Protein AF-A0A1Q5I640-F1 (afdb_monomer)

Secondary structure (DSSP, 8-state):
----PPP-HHHHHHHHHHHHHHHHTSPPP-SHHHHHHHHHHHHHHHHHTT-S-HHHHHHHHHHHHGGGGS-H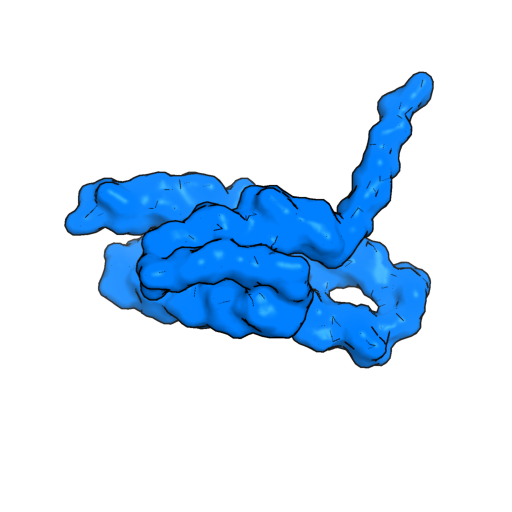HHHHHHHHHHHHHTTTHHHHHHHHTT-

Solvent-accessible surface area (backbone atoms only — not comparable to full-atom values): 5481 Å² total; per-residue (Å²): 130,88,77,80,72,78,81,44,73,68,55,51,37,72,70,42,20,59,56,42,17,61,70,65,75,49,79,53,40,90,50,68,71,57,34,28,53,43,26,45,53,25,16,56,51,32,49,74,71,71,42,77,61,24,69,33,31,39,51,21,20,51,36,58,65,50,37,82,80,44,58,74,89,52,33,55,58,34,47,51,51,24,52,58,42,49,66,58,50,66,59,46,47,54,53,60,76,72,110

Nearest PDB structures (foldseek):
  7ezc-assembly1_B  TM=4.096E-01  e=1.473E+00  Homo sapiens

Sequence (99 aa):
MPQTTPITAERIVAKYATAVASVIGEPPATNLPDFAAQLRTAAVYLERSGINGGDELDTAALYLDDLHALPADKQQAWLEQAAESLKDTADMVAEYHLC

Radius of gyration: 13.3 Å; Cα contacts (8 Å, |Δi|>4): 134; chains: 1; bounding box: 43×26×37 Å

Foldseek 3Di:
DPDPPAQDQQNLQVVQQVLLCLLVVHPGDRGLLVSLVSLQSSLVSLVVVVHPLSVLSNLLSVLSVCLVVDDPVCSSVSSVSSSVSCVCSNVSSVVSVVD

Structure (mmCIF, N/CA/C/O backbone):
data_AF-A0A1Q5I640-F1
#
_entry.id   AF-A0A1Q5I640-F1
#
loop_
_atom_site.group_PDB
_atom_site.id
_atom_site.type_symbol
_atom_site.label_atom_id
_atom_site.label_alt_id
_atom_site.label_comp_id
_atom_site.label_asym_id
_atom_site.label_entity_id
_atom_site.label_seq_id
_atom_site.pdbx_PDB_ins_code
_atom_site.Cartn_x
_atom_site.Cartn_y
_atom_site.Cartn_z
_atom_site.occupancy
_atom_site.B_iso_or_equiv
_atom_site.auth_seq_id
_atom_site.auth_comp_id
_atom_site.auth_asym_id
_atom_site.auth_atom_id
_atom_site.pdbx_PDB_model_num
ATOM 1 N N . MET A 1 1 ? -27.877 12.704 -4.357 1.00 36.72 1 MET A N 1
ATOM 2 C CA . MET A 1 1 ? -26.642 12.974 -3.589 1.00 36.72 1 MET A CA 1
ATOM 3 C C . MET A 1 1 ? -25.626 11.919 -3.994 1.00 36.72 1 MET A C 1
ATOM 5 O O . MET A 1 1 ? -26.029 10.759 -4.023 1.00 36.72 1 MET A O 1
ATOM 9 N N . PRO A 1 2 ? -24.392 12.264 -4.400 1.00 45.31 2 PRO A N 1
ATOM 10 C CA . PRO A 1 2 ? -23.385 11.245 -4.666 1.00 45.31 2 PRO A CA 1
ATOM 11 C C . PRO A 1 2 ? -23.096 10.521 -3.348 1.00 45.31 2 PRO A C 1
ATOM 13 O O . PRO A 1 2 ? -22.739 11.150 -2.357 1.00 45.31 2 PRO A O 1
ATOM 16 N N . GLN A 1 3 ? -23.342 9.214 -3.308 1.00 40.00 3 GLN A N 1
ATOM 17 C CA . GLN A 1 3 ? -22.951 8.386 -2.176 1.00 40.00 3 G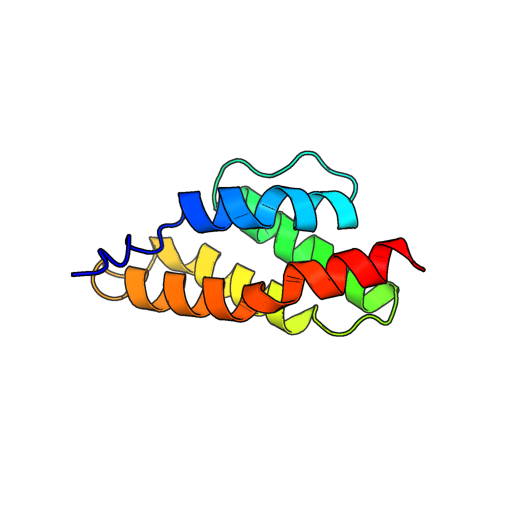LN A CA 1
ATOM 18 C C . GLN A 1 3 ? -21.444 8.165 -2.295 1.00 40.00 3 GLN A C 1
ATOM 20 O O . GLN A 1 3 ? -21.006 7.339 -3.096 1.00 40.00 3 GLN A O 1
ATOM 25 N N . THR A 1 4 ? -20.644 8.929 -1.552 1.00 55.69 4 THR A N 1
ATOM 26 C CA . THR A 1 4 ? -19.211 8.663 -1.410 1.00 55.69 4 THR A CA 1
ATOM 27 C C . THR A 1 4 ? -19.089 7.339 -0.671 1.00 55.69 4 THR A C 1
ATOM 29 O O . THR A 1 4 ? -19.245 7.266 0.544 1.00 55.69 4 THR A O 1
ATOM 32 N N . THR A 1 5 ? -18.947 6.249 -1.423 1.00 61.97 5 THR A N 1
ATOM 33 C CA . THR A 1 5 ? -18.800 4.917 -0.838 1.00 61.97 5 THR A CA 1
ATOM 34 C C . THR A 1 5 ? -17.537 4.939 0.025 1.00 61.97 5 THR A C 1
ATOM 36 O O . THR A 1 5 ? -16.492 5.326 -0.512 1.00 61.97 5 THR A O 1
ATOM 39 N N . PRO A 1 6 ? -17.600 4.558 1.314 1.00 72.44 6 PRO A N 1
ATOM 40 C CA . PRO A 1 6 ? -16.466 4.685 2.224 1.00 72.44 6 PRO A CA 1
ATOM 41 C C . PRO A 1 6 ? -15.250 3.930 1.680 1.00 72.44 6 PRO A C 1
ATOM 43 O O . PRO A 1 6 ? -15.385 2.842 1.104 1.00 72.44 6 PRO A O 1
ATOM 46 N N . ILE A 1 7 ? -14.064 4.532 1.801 1.00 84.62 7 ILE A N 1
ATOM 47 C CA . ILE A 1 7 ? -12.803 3.828 1.555 1.00 84.62 7 ILE A CA 1
ATOM 48 C C . ILE A 1 7 ? -12.691 2.755 2.637 1.00 84.62 7 ILE A C 1
ATOM 50 O O . ILE A 1 7 ? -12.807 3.073 3.817 1.00 84.62 7 ILE A O 1
ATOM 54 N N . THR A 1 8 ? -12.494 1.503 2.227 1.00 90.25 8 THR A N 1
ATOM 55 C CA . THR A 1 8 ? -12.238 0.382 3.136 1.00 90.25 8 THR A CA 1
ATOM 56 C C . THR A 1 8 ? -10.920 -0.283 2.774 1.00 90.25 8 THR A C 1
ATOM 58 O O . THR A 1 8 ? -10.467 -0.202 1.628 1.00 90.25 8 THR A O 1
ATOM 61 N N . ALA A 1 9 ? -10.341 -0.975 3.750 1.00 88.88 9 ALA A N 1
ATOM 62 C CA . ALA A 1 9 ? -9.201 -1.866 3.593 1.00 88.88 9 ALA A CA 1
ATOM 63 C C . ALA A 1 9 ? -9.307 -2.754 2.342 1.00 88.88 9 ALA A C 1
ATOM 65 O O . ALA A 1 9 ? -8.425 -2.750 1.485 1.00 88.88 9 ALA A O 1
ATOM 66 N N . GLU A 1 10 ? -10.424 -3.468 2.192 1.00 90.00 10 GLU A N 1
ATOM 67 C CA . GLU A 1 10 ? -10.628 -4.403 1.085 1.00 90.00 10 GLU A CA 1
ATOM 68 C C . GLU A 1 10 ? -10.677 -3.686 -0.262 1.00 90.00 10 GLU A C 1
ATOM 70 O O . GLU A 1 10 ? -10.193 -4.213 -1.260 1.00 90.00 10 GLU A O 1
ATOM 75 N N . ARG A 1 11 ? -11.232 -2.468 -0.309 1.00 91.06 11 ARG A N 1
ATOM 76 C CA . ARG A 1 11 ? -11.274 -1.672 -1.541 1.00 91.06 11 ARG A CA 1
ATOM 77 C C . ARG A 1 11 ? -9.896 -1.166 -1.944 1.00 91.06 11 ARG A C 1
ATOM 79 O O . ARG A 1 11 ? -9.625 -1.110 -3.140 1.00 91.06 11 ARG A O 1
ATOM 86 N N . ILE A 1 12 ? -9.046 -0.808 -0.981 1.00 92.88 12 ILE A N 1
ATOM 87 C CA . ILE A 1 12 ? -7.652 -0.432 -1.247 1.00 92.88 12 ILE A CA 1
ATOM 88 C C . ILE A 1 12 ? -6.914 -1.633 -1.847 1.00 92.88 12 ILE A C 1
ATOM 90 O O . ILE A 1 12 ? -6.371 -1.521 -2.945 1.00 92.88 12 ILE A O 1
ATOM 94 N N . VAL A 1 13 ? -6.982 -2.796 -1.190 1.00 94.19 13 VAL A N 1
ATOM 95 C CA . VAL A 1 13 ? -6.354 -4.032 -1.683 1.00 94.19 13 VAL A CA 1
ATOM 96 C C . VAL A 1 13 ? -6.880 -4.379 -3.080 1.00 94.19 13 VAL A C 1
ATOM 98 O O . VAL A 1 13 ? -6.100 -4.516 -4.016 1.00 94.19 13 VAL A O 1
ATOM 101 N N . ALA A 1 14 ? -8.200 -4.419 -3.277 1.00 93.38 14 ALA A N 1
ATOM 102 C CA . ALA A 1 14 ? -8.799 -4.755 -4.570 1.00 93.38 14 ALA A CA 1
ATOM 103 C C . ALA A 1 14 ? -8.418 -3.779 -5.698 1.00 93.38 14 ALA A C 1
ATOM 105 O O . ALA A 1 14 ? -8.356 -4.183 -6.858 1.00 93.38 14 ALA A O 1
ATOM 106 N N . LYS A 1 15 ? -8.172 -2.503 -5.377 1.00 93.88 15 LYS A N 1
ATOM 107 C CA . LYS A 1 15 ? -7.800 -1.484 -6.364 1.00 93.88 15 LYS A CA 1
ATOM 108 C C . LYS A 1 15 ? -6.326 -1.570 -6.763 1.00 93.88 15 LYS A C 1
ATOM 110 O O . LYS A 1 15 ? -6.024 -1.401 -7.941 1.00 93.88 15 LYS A O 1
ATOM 115 N N . TYR A 1 16 ? -5.425 -1.806 -5.809 1.00 95.69 16 TYR A N 1
ATOM 116 C CA . TYR A 1 16 ? -3.984 -1.620 -6.020 1.00 95.69 16 TYR A CA 1
ATOM 117 C C . TYR A 1 16 ? -3.169 -2.921 -6.023 1.00 95.69 16 TYR A C 1
ATOM 119 O O . TYR A 1 16 ? -2.108 -2.953 -6.643 1.00 95.69 16 TYR A O 1
ATOM 127 N N . ALA A 1 17 ? -3.655 -4.013 -5.418 1.00 95.38 17 ALA A N 1
ATOM 128 C CA . ALA A 1 17 ? -2.883 -5.251 -5.256 1.00 95.38 17 ALA A CA 1
ATOM 129 C C . ALA A 1 17 ? -2.392 -5.845 -6.577 1.00 95.38 17 ALA A C 1
ATOM 131 O O . ALA A 1 17 ? -1.273 -6.332 -6.642 1.00 95.38 17 ALA A O 1
ATOM 132 N N . THR A 1 18 ? -3.184 -5.769 -7.652 1.00 96.25 18 THR A N 1
ATOM 133 C CA . THR A 1 18 ? -2.750 -6.297 -8.959 1.00 96.25 18 THR A CA 1
ATOM 134 C C . THR A 1 18 ? -1.571 -5.511 -9.533 1.00 96.25 18 THR A C 1
ATOM 136 O O . THR A 1 18 ? -0.633 -6.107 -10.053 1.00 96.25 18 THR A O 1
ATOM 139 N N . ALA A 1 19 ? -1.599 -4.183 -9.417 1.00 94.94 19 ALA A N 1
ATOM 140 C CA . ALA A 1 19 ? -0.541 -3.328 -9.941 1.00 94.94 19 ALA A CA 1
ATOM 141 C C . ALA A 1 19 ? 0.754 -3.503 -9.131 1.00 94.94 19 ALA A C 1
ATOM 143 O O . ALA A 1 19 ? 1.812 -3.756 -9.699 1.00 94.94 19 ALA A O 1
ATOM 144 N N . VAL A 1 20 ? 0.655 -3.483 -7.801 1.00 95.62 20 VAL A N 1
ATOM 145 C CA . VAL A 1 20 ? 1.799 -3.711 -6.903 1.00 95.62 20 VAL A CA 1
ATOM 146 C C . VAL A 1 20 ? 2.412 -5.096 -7.131 1.00 95.62 20 VAL A C 1
ATOM 148 O O . VAL A 1 20 ? 3.626 -5.217 -7.274 1.00 95.62 20 VAL A O 1
ATOM 151 N N . ALA A 1 21 ? 1.584 -6.135 -7.255 1.00 96.19 21 ALA A N 1
ATOM 152 C CA . ALA A 1 21 ? 2.055 -7.498 -7.472 1.00 96.19 21 ALA A CA 1
ATOM 153 C C . ALA A 1 21 ? 2.771 -7.686 -8.819 1.00 96.19 21 ALA A C 1
ATOM 155 O O . ALA A 1 21 ? 3.719 -8.464 -8.906 1.00 96.19 21 ALA A O 1
ATOM 156 N N . SER A 1 22 ? 2.378 -6.931 -9.853 1.00 95.50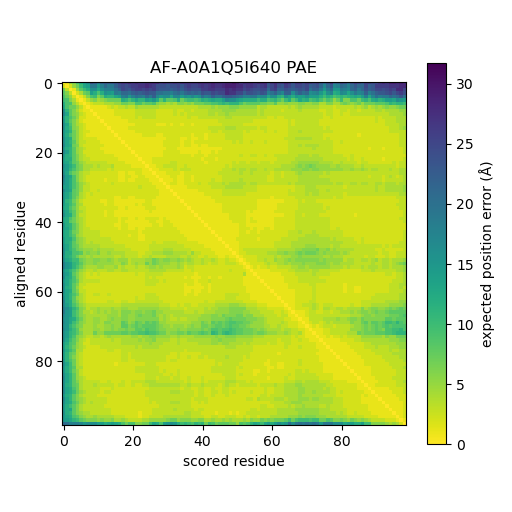 22 SER A N 1
ATOM 157 C CA . SER A 1 22 ? 3.065 -6.972 -11.149 1.00 95.50 22 SER A CA 1
ATOM 158 C C . SER A 1 22 ? 4.508 -6.455 -11.093 1.00 95.50 22 SER A C 1
ATOM 160 O O . SER A 1 22 ? 5.365 -7.025 -11.760 1.00 95.50 22 SER A O 1
ATOM 162 N N . VAL A 1 23 ? 4.805 -5.471 -10.233 1.00 94.81 23 VAL A N 1
ATOM 163 C CA . VAL A 1 23 ? 6.172 -4.943 -10.033 1.00 94.81 23 VAL A CA 1
ATOM 164 C C . VAL A 1 23 ? 7.094 -5.990 -9.412 1.00 94.81 23 VAL A C 1
ATOM 166 O O . VAL A 1 23 ? 8.259 -6.093 -9.780 1.00 94.81 23 VAL A O 1
ATOM 169 N N . ILE A 1 24 ? 6.575 -6.784 -8.475 1.00 95.62 24 ILE A N 1
ATOM 170 C CA . ILE A 1 24 ? 7.365 -7.769 -7.718 1.00 95.62 24 ILE A CA 1
ATOM 171 C C . ILE A 1 24 ? 7.289 -9.187 -8.305 1.00 95.62 24 ILE A C 1
ATOM 173 O O . ILE A 1 24 ? 7.967 -10.091 -7.822 1.00 95.62 24 ILE A O 1
ATOM 177 N N . GLY A 1 25 ? 6.475 -9.397 -9.345 1.00 93.25 25 GLY A N 1
ATOM 178 C CA . GLY A 1 25 ? 6.306 -10.695 -10.001 1.00 93.25 25 GLY A CA 1
ATOM 179 C C . GLY A 1 25 ? 5.573 -11.744 -9.156 1.00 93.25 25 GLY A C 1
ATOM 180 O O . GLY A 1 25 ? 5.794 -12.941 -9.345 1.00 93.25 25 GLY A O 1
ATOM 181 N N . GLU A 1 26 ? 4.708 -11.318 -8.235 1.00 94.25 26 GLU A N 1
ATOM 182 C CA . GLU A 1 26 ? 3.953 -12.200 -7.336 1.00 94.25 26 GLU A CA 1
ATOM 183 C C . GLU A 1 26 ? 2.449 -12.227 -7.669 1.00 94.25 26 GLU A C 1
ATOM 185 O O . GLU A 1 26 ? 1.952 -11.400 -8.436 1.00 94.25 26 GLU A O 1
ATOM 190 N N . PRO A 1 27 ? 1.674 -13.174 -7.108 1.00 96.69 27 PRO A N 1
ATOM 191 C CA . PRO A 1 27 ? 0.217 -13.091 -7.121 1.00 96.69 27 PRO A CA 1
ATOM 192 C C . PRO A 1 27 ? -0.294 -11.868 -6.334 1.00 96.69 27 PRO A C 1
ATOM 194 O O . PRO A 1 27 ? 0.289 -11.531 -5.304 1.00 96.69 27 PRO A O 1
ATOM 197 N N . PRO A 1 28 ? -1.410 -11.234 -6.743 1.00 96.44 28 PRO A N 1
ATOM 198 C CA . PRO A 1 28 ? -2.002 -10.127 -5.993 1.00 96.44 28 PRO A CA 1
ATOM 199 C C . PRO A 1 28 ? -2.392 -10.530 -4.571 1.00 96.44 28 PRO A C 1
ATOM 201 O O . PRO A 1 28 ? -3.101 -11.522 -4.380 1.00 96.44 28 PRO A O 1
ATOM 204 N N . ALA A 1 29 ? -1.987 -9.733 -3.581 1.00 95.38 29 ALA A N 1
ATOM 205 C CA . ALA A 1 29 ? -2.450 -9.900 -2.210 1.00 95.38 29 ALA A CA 1
ATOM 206 C C . ALA A 1 29 ? -3.984 -9.810 -2.109 1.00 95.38 29 ALA A C 1
ATOM 208 O O . ALA A 1 29 ? -4.630 -8.983 -2.756 1.00 95.38 29 ALA A O 1
ATOM 209 N N . THR A 1 30 ? -4.573 -10.647 -1.253 1.00 93.12 30 THR A N 1
ATOM 210 C CA . THR A 1 30 ? -6.028 -10.677 -1.003 1.00 93.12 30 THR A CA 1
ATOM 211 C C . THR A 1 30 ? -6.405 -10.201 0.397 1.00 93.12 30 THR A C 1
ATOM 213 O O . THR A 1 30 ? -7.584 -10.173 0.745 1.00 93.12 30 THR A O 1
ATOM 216 N N . ASN A 1 31 ? -5.417 -9.867 1.224 1.00 91.50 31 ASN A N 1
ATOM 217 C CA . ASN A 1 31 ? -5.599 -9.370 2.580 1.00 91.50 31 ASN A CA 1
ATOM 218 C C . 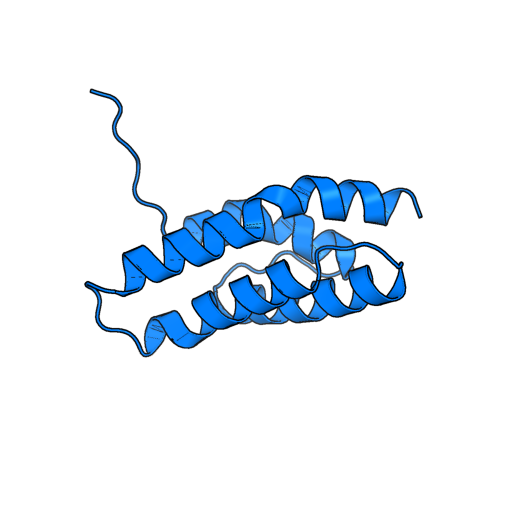ASN A 1 31 ? -4.636 -8.205 2.847 1.00 91.50 31 ASN A C 1
ATOM 220 O O . ASN A 1 31 ? -3.713 -7.953 2.072 1.00 91.50 31 ASN A O 1
ATOM 224 N N . LEU A 1 32 ? -4.894 -7.470 3.929 1.00 91.31 32 LEU A N 1
ATOM 225 C CA . LEU A 1 32 ? -4.160 -6.249 4.249 1.00 91.31 32 LEU A CA 1
ATOM 226 C C . LEU A 1 32 ? -2.682 -6.493 4.608 1.00 91.31 32 LEU A C 1
ATOM 228 O O . LEU A 1 32 ? -1.850 -5.788 4.043 1.00 91.31 32 LEU A O 1
ATOM 232 N N . PRO A 1 33 ? -2.336 -7.460 5.488 1.00 91.69 33 PRO A N 1
ATOM 233 C CA . PRO A 1 33 ? -0.938 -7.696 5.855 1.00 91.69 33 PRO A CA 1
ATOM 234 C C . PRO A 1 33 ? -0.065 -8.094 4.662 1.00 91.69 33 PRO A C 1
ATOM 236 O O . PRO A 1 33 ? 1.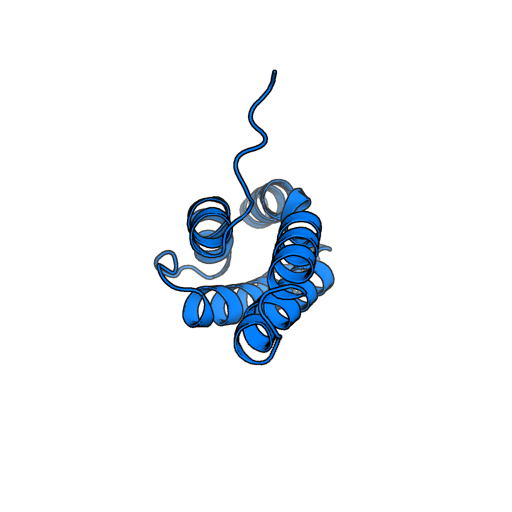022 -7.549 4.481 1.00 91.69 33 PRO A O 1
ATOM 239 N N . ASP A 1 34 ? -0.564 -8.989 3.805 1.00 94.69 34 ASP A N 1
ATOM 240 C CA . ASP A 1 34 ? 0.163 -9.398 2.602 1.00 94.69 34 ASP A CA 1
ATOM 241 C C . ASP A 1 34 ? 0.308 -8.213 1.644 1.00 94.69 34 ASP A C 1
ATOM 243 O O . ASP A 1 34 ? 1.374 -7.997 1.075 1.00 94.69 34 ASP A O 1
ATOM 247 N N . PHE A 1 35 ? -0.735 -7.389 1.504 1.00 96.19 35 PHE A N 1
ATOM 248 C CA . PHE A 1 35 ? -0.676 -6.209 0.648 1.00 96.19 35 PHE A CA 1
ATOM 249 C C . PHE A 1 35 ? 0.338 -5.173 1.157 1.00 96.19 35 PHE A C 1
ATOM 251 O O . PHE A 1 35 ? 1.114 -4.645 0.364 1.00 96.19 35 PHE A O 1
ATOM 258 N N . ALA A 1 36 ? 0.405 -4.927 2.469 1.00 95.69 36 ALA A N 1
ATOM 259 C CA . ALA A 1 36 ? 1.413 -4.051 3.067 1.00 95.69 36 ALA A CA 1
ATOM 260 C C . ALA A 1 36 ? 2.842 -4.587 2.863 1.00 95.69 36 ALA A C 1
ATOM 262 O O . ALA A 1 36 ? 3.756 -3.819 2.565 1.00 95.69 36 ALA A O 1
ATOM 263 N N . ALA A 1 37 ? 3.051 -5.904 2.951 1.00 95.69 37 ALA A N 1
ATOM 264 C CA . ALA A 1 37 ? 4.340 -6.520 2.638 1.00 95.69 37 ALA A CA 1
ATOM 265 C C . ALA A 1 37 ? 4.716 -6.380 1.149 1.00 95.69 37 ALA A C 1
ATOM 267 O O . ALA A 1 37 ? 5.870 -6.075 0.823 1.00 95.69 37 ALA A O 1
ATOM 268 N N . GLN A 1 38 ? 3.747 -6.545 0.244 1.00 97.06 38 GLN A N 1
ATOM 269 C CA . GLN A 1 38 ? 3.962 -6.348 -1.190 1.00 97.06 38 GLN A CA 1
ATOM 270 C C . GLN A 1 38 ? 4.289 -4.892 -1.527 1.00 97.06 38 GLN A C 1
ATOM 272 O O . GLN A 1 38 ? 5.169 -4.659 -2.349 1.00 97.06 38 GLN A O 1
ATOM 277 N N . LEU A 1 39 ? 3.655 -3.918 -0.864 1.00 97.06 39 LEU A N 1
ATOM 278 C CA . LEU A 1 39 ? 3.954 -2.493 -1.039 1.00 97.06 39 LEU A CA 1
ATOM 279 C C . LEU A 1 39 ? 5.415 -2.163 -0.721 1.00 97.06 39 LEU A C 1
ATOM 281 O O . LEU A 1 39 ? 6.089 -1.556 -1.549 1.00 97.06 39 LEU A O 1
ATOM 285 N N . ARG A 1 40 ? 5.927 -2.635 0.421 1.00 96.56 40 ARG A N 1
ATOM 286 C CA . ARG A 1 40 ? 7.340 -2.446 0.795 1.00 96.56 40 ARG A CA 1
ATOM 287 C C . ARG A 1 40 ? 8.292 -3.112 -0.187 1.00 96.56 40 ARG A C 1
ATOM 289 O O . ARG A 1 40 ? 9.339 -2.575 -0.533 1.00 96.56 40 ARG A O 1
ATOM 296 N N . THR A 1 41 ? 7.930 -4.300 -0.664 1.00 96.56 41 THR A N 1
ATOM 297 C CA . THR A 1 41 ? 8.755 -5.007 -1.649 1.00 96.56 41 THR A CA 1
ATOM 298 C C . THR A 1 41 ? 8.756 -4.270 -2.988 1.00 96.56 41 THR A C 1
ATOM 300 O O . THR A 1 41 ? 9.812 -4.098 -3.592 1.00 96.56 41 THR A O 1
ATOM 303 N N . ALA A 1 42 ? 7.602 -3.770 -3.428 1.00 95.75 42 ALA A N 1
ATOM 304 C CA . ALA A 1 42 ? 7.486 -2.971 -4.639 1.00 95.75 42 ALA A CA 1
ATOM 305 C C . ALA A 1 42 ? 8.275 -1.660 -4.533 1.00 95.75 42 ALA A C 1
ATOM 307 O O . ALA A 1 42 ? 8.962 -1.313 -5.489 1.00 95.75 42 ALA A O 1
ATOM 308 N N . ALA A 1 43 ? 8.264 -0.989 -3.376 1.00 95.88 43 ALA A N 1
ATOM 309 C CA . ALA A 1 43 ? 9.066 0.210 -3.127 1.00 95.88 43 ALA A CA 1
ATOM 310 C C . ALA A 1 43 ? 10.555 -0.026 -3.429 1.00 95.88 43 ALA A C 1
ATOM 312 O O . ALA A 1 43 ? 11.162 0.720 -4.195 1.00 95.88 43 ALA A O 1
ATOM 313 N N . VAL A 1 44 ? 11.110 -1.134 -2.926 1.00 95.19 44 VAL A N 1
ATOM 314 C CA . VAL A 1 44 ? 12.502 -1.537 -3.181 1.00 95.19 44 VAL A CA 1
ATOM 315 C C . VAL A 1 44 ? 12.761 -1.803 -4.669 1.00 95.19 44 VAL A C 1
ATOM 317 O O . VAL A 1 44 ? 13.837 -1.497 -5.180 1.00 95.19 44 VAL A O 1
ATOM 320 N N . TYR A 1 45 ? 11.808 -2.397 -5.388 1.00 94.81 45 TYR A N 1
ATOM 321 C CA . TYR A 1 45 ? 11.960 -2.676 -6.820 1.00 94.81 45 TYR A CA 1
ATOM 322 C C . TYR A 1 45 ? 11.913 -1.389 -7.653 1.00 94.81 45 TYR A C 1
ATOM 324 O O . TYR A 1 45 ? 12.733 -1.234 -8.558 1.00 94.81 45 TYR A O 1
ATOM 332 N N . LEU A 1 46 ? 11.015 -0.457 -7.321 1.00 92.62 46 LEU A N 1
ATOM 333 C CA . LEU A 1 46 ? 10.936 0.857 -7.962 1.00 92.62 46 LEU A CA 1
ATOM 334 C C . LEU A 1 46 ? 12.213 1.672 -7.725 1.00 92.62 46 LEU A C 1
ATOM 336 O O . LEU A 1 46 ? 12.800 2.166 -8.687 1.00 92.62 46 LEU A O 1
ATOM 340 N N . GLU A 1 47 ? 12.706 1.721 -6.482 1.00 92.56 47 GLU A N 1
ATOM 341 C CA . GLU A 1 47 ? 13.956 2.408 -6.133 1.00 92.56 47 GLU A CA 1
ATOM 342 C C . GLU A 1 47 ? 15.143 1.849 -6.934 1.00 92.56 47 GLU A C 1
ATOM 344 O O . GLU A 1 47 ? 15.940 2.597 -7.502 1.00 92.56 47 GLU A O 1
ATOM 349 N N . ARG A 1 48 ? 15.235 0.518 -7.057 1.00 92.38 48 ARG A N 1
ATOM 350 C CA . ARG A 1 48 ? 16.289 -0.150 -7.841 1.00 92.38 48 ARG A CA 1
ATOM 351 C C . ARG A 1 48 ? 16.216 0.145 -9.335 1.00 92.38 48 ARG A C 1
ATOM 353 O O . ARG A 1 48 ? 17.260 0.145 -9.986 1.00 92.38 48 ARG A O 1
ATOM 360 N N . SER A 1 49 ? 15.021 0.394 -9.860 1.00 91.19 49 SER A N 1
ATOM 361 C CA . SER A 1 49 ? 14.806 0.828 -11.244 1.00 91.19 49 SER A CA 1
ATOM 362 C C . SER A 1 49 ? 14.969 2.341 -11.432 1.00 91.19 49 SER A C 1
ATOM 364 O O . SER A 1 49 ? 14.871 2.822 -12.557 1.00 91.19 49 SER A O 1
ATOM 366 N N . GLY A 1 50 ? 15.249 3.101 -10.366 1.00 92.19 50 GLY A N 1
ATOM 367 C CA . GLY A 1 50 ? 15.385 4.558 -10.415 1.00 92.19 50 GLY A CA 1
ATOM 368 C C . GLY A 1 50 ? 14.056 5.303 -10.570 1.00 92.19 50 GLY A C 1
ATOM 369 O O . GLY A 1 50 ? 14.063 6.467 -10.969 1.00 92.19 50 GLY A O 1
ATOM 370 N N . ILE A 1 51 ? 12.935 4.642 -10.270 1.00 92.44 51 ILE A N 1
ATOM 371 C CA . ILE A 1 51 ? 11.586 5.204 -10.354 1.00 92.44 51 ILE A CA 1
ATOM 372 C C . ILE A 1 51 ? 11.217 5.789 -8.993 1.00 92.44 51 ILE A C 1
ATOM 374 O O . ILE A 1 51 ? 11.293 5.112 -7.966 1.00 92.44 51 ILE A O 1
ATOM 378 N N . ASN A 1 52 ? 10.807 7.056 -8.989 1.00 89.06 52 ASN A N 1
ATOM 379 C CA . ASN A 1 52 ? 10.321 7.725 -7.785 1.00 89.06 52 ASN A CA 1
ATOM 380 C C . ASN A 1 52 ? 8.925 7.203 -7.415 1.00 89.06 52 ASN A C 1
ATOM 382 O O . ASN A 1 52 ? 8.133 6.881 -8.297 1.00 89.06 52 ASN A O 1
ATOM 386 N N . GLY A 1 53 ? 8.611 7.144 -6.120 1.00 84.81 53 GLY A N 1
ATOM 387 C CA . GLY A 1 53 ? 7.333 6.604 -5.641 1.00 84.81 53 GLY A CA 1
ATOM 388 C C . GLY A 1 53 ? 7.458 5.533 -4.556 1.00 84.81 53 GLY A C 1
ATOM 389 O O . GLY A 1 53 ? 6.460 5.134 -3.958 1.00 84.81 53 GLY A O 1
ATOM 390 N N . GLY A 1 54 ? 8.676 5.036 -4.305 1.00 89.69 54 GLY A N 1
ATOM 391 C CA . GLY A 1 54 ? 8.926 4.022 -3.277 1.00 89.69 54 GLY A CA 1
ATOM 392 C C . GLY A 1 54 ? 8.551 4.492 -1.868 1.00 89.69 54 GLY A C 1
ATOM 393 O O . GLY A 1 54 ? 7.901 3.748 -1.135 1.00 89.69 54 GLY A O 1
ATOM 394 N N . ASP A 1 55 ? 8.864 5.744 -1.529 1.00 91.56 55 ASP A N 1
ATOM 395 C CA . ASP A 1 55 ? 8.538 6.345 -0.229 1.00 91.56 55 ASP A CA 1
ATOM 396 C C . ASP A 1 55 ? 7.020 6.409 0.012 1.00 91.56 55 ASP A C 1
ATOM 398 O O . ASP A 1 55 ? 6.541 6.171 1.125 1.00 91.56 55 ASP A O 1
ATOM 402 N N . GLU A 1 56 ? 6.236 6.697 -1.029 1.00 93.81 56 GLU A N 1
ATOM 403 C CA . GLU A 1 56 ? 4.777 6.707 -0.975 1.00 93.81 56 GLU A CA 1
ATOM 404 C C . GLU A 1 56 ? 4.204 5.299 -0.759 1.00 93.81 56 GLU A C 1
ATOM 406 O O . GLU A 1 56 ? 3.273 5.136 0.037 1.00 93.81 56 GLU A O 1
ATOM 411 N N . LEU A 1 57 ? 4.772 4.271 -1.402 1.00 94.00 57 LEU A N 1
ATOM 412 C CA . LEU A 1 57 ? 4.371 2.878 -1.168 1.00 94.00 57 LEU A CA 1
ATOM 413 C C . LEU A 1 57 ? 4.718 2.417 0.256 1.00 94.00 57 LEU A C 1
ATOM 415 O O . LEU A 1 57 ? 3.883 1.784 0.907 1.00 94.00 57 LEU A O 1
ATOM 419 N N . ASP A 1 58 ? 5.897 2.772 0.769 1.00 94.31 58 ASP A N 1
ATOM 420 C CA . ASP A 1 58 ? 6.301 2.476 2.150 1.00 94.31 58 ASP A CA 1
ATOM 421 C C . ASP A 1 58 ? 5.412 3.201 3.170 1.00 94.31 58 ASP A C 1
ATOM 423 O O . ASP A 1 58 ? 4.972 2.612 4.162 1.00 94.31 58 ASP A O 1
ATOM 427 N N . THR A 1 59 ? 5.076 4.462 2.899 1.00 94.00 59 THR A N 1
ATOM 428 C CA . THR A 1 59 ? 4.152 5.254 3.720 1.00 94.00 59 THR A CA 1
ATOM 429 C C . THR A 1 59 ? 2.759 4.621 3.746 1.00 94.00 59 THR A C 1
ATOM 431 O O . THR A 1 59 ? 2.168 4.459 4.817 1.00 94.00 59 THR A O 1
ATOM 434 N N . ALA A 1 60 ? 2.242 4.193 2.590 1.00 94.12 60 ALA A N 1
ATOM 435 C CA . ALA A 1 60 ? 0.979 3.470 2.520 1.00 94.12 60 ALA A CA 1
ATOM 436 C C . ALA A 1 60 ? 1.037 2.158 3.318 1.00 94.12 60 ALA A C 1
ATOM 438 O O . ALA A 1 60 ? 0.115 1.865 4.078 1.00 94.12 60 ALA A O 1
ATOM 439 N N . ALA A 1 61 ? 2.127 1.393 3.202 1.00 94.75 61 ALA A N 1
ATOM 440 C CA . ALA A 1 61 ? 2.313 0.155 3.952 1.00 94.75 61 ALA A CA 1
ATOM 441 C C . ALA A 1 61 ? 2.299 0.387 5.471 1.00 94.75 61 ALA A C 1
ATOM 443 O O . ALA A 1 61 ? 1.672 -0.383 6.196 1.00 94.75 61 ALA A O 1
ATOM 444 N N . LEU A 1 62 ? 2.935 1.459 5.956 1.00 93.44 62 LEU A N 1
ATOM 445 C CA . LEU A 1 62 ? 2.912 1.849 7.370 1.00 93.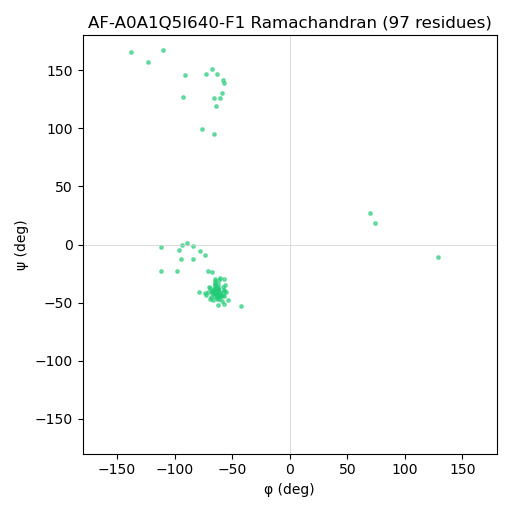44 62 LEU A CA 1
ATOM 446 C C . LEU A 1 62 ? 1.492 2.155 7.859 1.00 93.44 62 LEU A C 1
ATOM 448 O O . LEU A 1 62 ? 1.074 1.639 8.894 1.00 93.44 62 LEU A O 1
ATOM 452 N N . TYR A 1 63 ? 0.721 2.944 7.105 1.00 93.12 63 TYR A N 1
ATOM 453 C C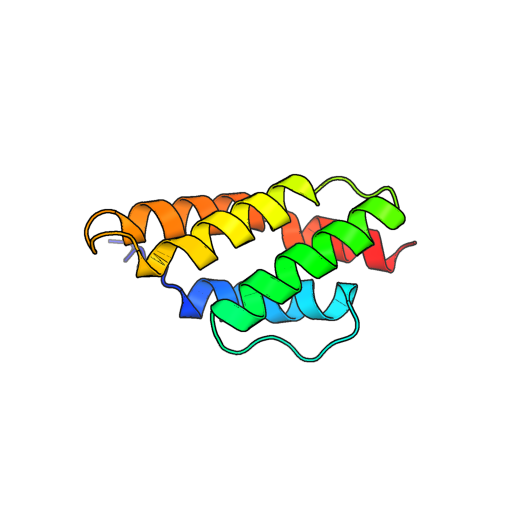A . TYR A 1 63 ? -0.664 3.246 7.476 1.00 93.12 63 TYR A CA 1
ATOM 454 C C . TYR A 1 63 ? -1.554 2.000 7.511 1.00 93.12 63 TYR A C 1
ATOM 456 O O . TYR A 1 63 ? -2.431 1.886 8.368 1.00 93.12 63 TYR A O 1
ATOM 464 N N . LEU A 1 64 ? -1.341 1.059 6.594 1.00 91.44 64 LEU A N 1
ATOM 465 C CA . LEU A 1 64 ? -2.113 -0.179 6.554 1.00 91.44 64 LEU A CA 1
ATOM 466 C C . LEU A 1 64 ? -1.719 -1.135 7.687 1.00 91.44 64 LEU A C 1
ATOM 468 O O . LEU A 1 64 ? -2.605 -1.692 8.335 1.00 91.44 64 LEU A O 1
ATOM 472 N N . ASP A 1 65 ? -0.430 -1.275 7.993 1.00 91.12 65 ASP A N 1
ATOM 473 C CA . ASP A 1 65 ? 0.018 -2.119 9.102 1.00 91.12 65 ASP A CA 1
ATOM 474 C C . ASP A 1 65 ? -0.462 -1.593 10.453 1.00 91.12 65 ASP A C 1
ATOM 476 O O . ASP A 1 65 ? -0.975 -2.373 11.250 1.00 91.12 65 ASP A O 1
ATOM 480 N N . ASP A 1 66 ? -0.401 -0.285 10.705 1.00 89.00 66 ASP A N 1
ATOM 481 C CA . ASP A 1 66 ? -0.823 0.292 11.989 1.00 89.00 66 ASP A CA 1
ATOM 482 C C . ASP A 1 66 ? -2.350 0.326 12.174 1.00 89.00 66 ASP A C 1
ATOM 484 O O . ASP A 1 66 ? -2.846 0.596 13.272 1.00 89.00 66 ASP A O 1
ATOM 488 N N . LEU A 1 67 ? -3.122 0.020 11.126 1.00 88.62 67 LEU A N 1
ATOM 489 C CA . LEU A 1 67 ? -4.577 0.159 11.123 1.00 88.62 67 LEU A CA 1
ATOM 490 C C . LEU A 1 67 ? -5.251 -0.612 12.269 1.00 88.62 67 LEU A C 1
ATOM 492 O O . LEU A 1 67 ? -6.172 -0.106 12.910 1.00 88.62 67 LEU A O 1
ATOM 496 N N . HIS A 1 68 ? -4.772 -1.823 12.561 1.00 84.88 68 HIS A N 1
ATOM 497 C CA . HIS A 1 68 ? -5.330 -2.681 13.610 1.00 84.88 68 HIS A CA 1
ATOM 498 C C . HIS A 1 68 ? -5.039 -2.175 15.033 1.00 84.88 68 HIS A C 1
ATOM 500 O O . HIS A 1 68 ? -5.767 -2.520 15.965 1.00 84.88 68 HIS A O 1
ATOM 506 N N . ALA A 1 69 ? -3.997 -1.360 15.206 1.00 87.94 69 ALA A N 1
ATOM 507 C CA . ALA A 1 69 ? -3.631 -0.762 16.487 1.00 87.94 69 ALA A CA 1
ATOM 508 C C . ALA A 1 69 ? -4.416 0.530 16.779 1.00 87.94 69 ALA A C 1
ATOM 510 O O . ALA A 1 69 ? -4.398 1.031 17.906 1.00 87.94 69 ALA A O 1
ATOM 511 N N . LEU A 1 70 ? -5.116 1.074 15.778 1.00 88.50 70 LEU A N 1
ATOM 512 C CA . LEU A 1 70 ? -5.871 2.315 15.895 1.00 88.50 70 LEU A CA 1
ATOM 513 C C . LEU A 1 70 ? -7.324 2.080 16.321 1.00 88.50 70 LEU A C 1
ATOM 515 O O . LEU A 1 70 ? -7.957 1.108 15.896 1.00 88.50 70 LEU A O 1
ATOM 519 N N . PRO A 1 71 ? -7.906 3.006 17.103 1.00 89.56 71 PRO A N 1
ATOM 520 C CA . PRO A 1 71 ? -9.335 2.994 17.368 1.00 89.56 71 PRO A CA 1
ATOM 521 C C . PRO A 1 71 ? -10.130 3.305 16.087 1.00 89.56 71 PRO A C 1
ATOM 523 O O . PRO A 1 71 ? -9.652 3.997 15.185 1.00 89.56 71 PRO A O 1
ATOM 526 N N . ALA A 1 72 ? -11.349 2.765 15.997 1.00 84.19 72 ALA A N 1
ATOM 527 C CA . ALA A 1 72 ? -12.156 2.753 14.772 1.00 84.19 72 ALA A CA 1
ATOM 528 C C . ALA A 1 72 ? -12.435 4.151 14.183 1.00 84.19 72 ALA A C 1
ATOM 530 O O . ALA A 1 72 ? -12.537 4.299 12.969 1.00 84.19 72 ALA A O 1
ATOM 531 N N . ASP A 1 73 ? -12.509 5.184 15.024 1.00 84.94 73 ASP A N 1
ATOM 532 C CA . ASP A 1 73 ? -12.683 6.582 14.614 1.00 84.94 73 ASP A CA 1
ATOM 533 C C . ASP A 1 73 ? -11.467 7.150 13.864 1.00 84.94 73 ASP A C 1
ATOM 535 O O . ASP A 1 73 ? -11.613 8.079 13.071 1.00 84.94 73 ASP A O 1
ATOM 539 N N . LYS A 1 74 ? -10.275 6.574 14.068 1.00 88.00 74 LYS A N 1
ATOM 540 C CA . LYS A 1 74 ? -9.033 6.959 13.380 1.00 88.00 74 LYS A CA 1
ATOM 541 C C . LYS A 1 74 ? -8.687 6.071 12.190 1.00 88.00 74 LYS A C 1
ATOM 543 O O . LYS A 1 74 ? -7.985 6.529 11.291 1.00 88.00 74 LYS A O 1
ATOM 548 N N . GLN A 1 75 ? -9.196 4.839 12.155 1.00 90.00 75 GLN A N 1
ATOM 549 C CA . GLN A 1 75 ? -8.941 3.902 11.055 1.00 90.00 75 GLN A CA 1
ATOM 550 C C . GLN A 1 75 ? -9.357 4.486 9.701 1.00 90.00 75 GLN A C 1
ATOM 552 O O . GLN A 1 75 ? -8.621 4.356 8.728 1.00 90.00 75 GLN A O 1
ATOM 557 N N . GLN A 1 76 ? -10.486 5.199 9.645 1.00 89.75 76 GLN A N 1
ATOM 558 C CA . GLN A 1 76 ? -10.960 5.807 8.401 1.00 89.75 76 GLN A CA 1
ATOM 559 C C . GLN A 1 76 ? -9.976 6.844 7.843 1.00 89.75 76 GLN A C 1
ATOM 561 O O . GLN A 1 76 ? -9.681 6.827 6.651 1.00 89.75 76 GLN A O 1
ATOM 566 N N . ALA A 1 77 ? -9.420 7.702 8.703 1.00 90.31 77 ALA A N 1
ATOM 567 C CA . ALA A 1 77 ? -8.434 8.695 8.287 1.00 90.31 77 ALA A CA 1
ATOM 568 C C . ALA A 1 77 ? -7.143 8.032 7.781 1.00 90.31 77 ALA A C 1
ATOM 570 O O . ALA A 1 77 ? -6.567 8.488 6.800 1.00 90.31 77 ALA A O 1
ATOM 571 N N . TRP A 1 78 ? -6.707 6.931 8.401 1.00 92.81 78 TRP A N 1
ATOM 572 C CA . TRP A 1 78 ? -5.529 6.177 7.950 1.00 92.81 78 TRP A CA 1
ATOM 573 C C . TRP A 1 78 ? -5.759 5.495 6.603 1.00 92.81 78 TRP A C 1
ATOM 575 O O . TRP A 1 78 ? -4.881 5.518 5.748 1.00 92.81 78 TRP A O 1
ATOM 585 N N . LEU A 1 79 ? -6.953 4.941 6.382 1.00 91.69 79 LEU A N 1
ATOM 586 C CA . LEU A 1 79 ? -7.336 4.384 5.085 1.00 91.69 79 LEU A CA 1
ATOM 587 C C . LEU A 1 79 ? -7.353 5.456 3.989 1.00 91.69 79 LEU A C 1
ATOM 589 O O . LEU A 1 79 ? -6.935 5.191 2.866 1.00 91.69 79 LEU A O 1
ATOM 593 N N . GLU A 1 80 ? -7.809 6.667 4.306 1.00 91.69 80 GLU A N 1
ATOM 594 C CA . GLU A 1 80 ? -7.771 7.802 3.380 1.00 91.69 80 GLU A CA 1
ATOM 595 C C . GLU A 1 80 ? -6.336 8.235 3.067 1.00 91.69 80 GLU A C 1
ATOM 597 O O . GLU A 1 80 ? -6.010 8.418 1.897 1.00 91.69 80 GLU A O 1
ATOM 602 N N . GLN A 1 81 ? -5.463 8.321 4.076 1.00 93.12 81 GLN A N 1
ATOM 603 C CA . GLN A 1 81 ? -4.044 8.633 3.871 1.00 93.12 81 GLN A CA 1
ATOM 604 C C . GLN A 1 81 ? -3.339 7.554 3.040 1.00 93.12 81 GLN A C 1
ATOM 606 O O . GLN A 1 81 ? -2.654 7.878 2.076 1.00 93.12 81 GLN A O 1
ATOM 611 N N . ALA A 1 82 ? -3.570 6.272 3.337 1.00 93.56 82 ALA A N 1
ATOM 612 C CA . ALA A 1 82 ? -3.034 5.172 2.539 1.00 93.56 82 ALA A CA 1
ATOM 613 C C . ALA A 1 82 ? -3.527 5.233 1.086 1.00 93.56 82 ALA A C 1
ATOM 615 O O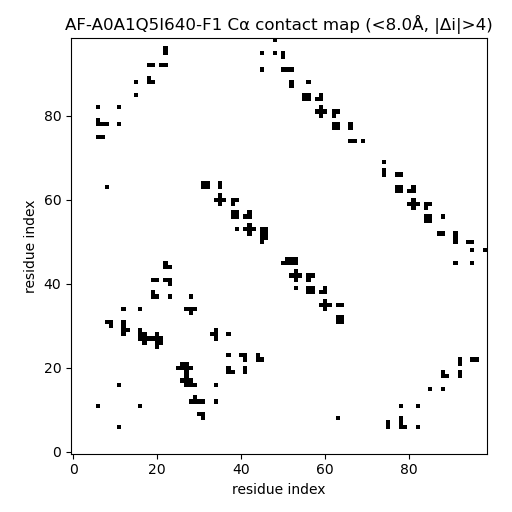 . ALA A 1 82 ? -2.747 5.065 0.154 1.00 93.56 82 ALA A O 1
ATOM 616 N N . ALA A 1 83 ? -4.817 5.499 0.867 1.00 92.44 83 ALA A N 1
ATOM 617 C CA . ALA A 1 83 ? -5.374 5.604 -0.478 1.00 92.44 83 ALA A CA 1
ATOM 618 C C . ALA A 1 83 ? -4.804 6.792 -1.270 1.00 92.44 83 ALA A C 1
ATOM 620 O O . ALA A 1 83 ? -4.642 6.664 -2.487 1.00 92.44 83 ALA A O 1
ATOM 621 N N . GLU A 1 84 ? -4.513 7.906 -0.593 1.00 93.88 84 GLU A N 1
ATOM 622 C CA . GLU A 1 84 ? -3.872 9.090 -1.170 1.00 93.88 84 GLU A CA 1
ATOM 623 C C . GLU A 1 84 ? -2.417 8.807 -1.557 1.00 93.88 84 GLU A C 1
ATOM 625 O O . GLU A 1 84 ? -2.022 9.122 -2.676 1.00 93.88 84 GLU A O 1
ATOM 630 N N . SER A 1 85 ? -1.642 8.139 -0.696 1.00 94.06 85 SER A N 1
ATOM 631 C CA . SER A 1 85 ? -0.271 7.711 -1.018 1.00 94.06 85 SER A CA 1
ATOM 632 C C . SER A 1 85 ? -0.215 6.749 -2.214 1.00 94.06 85 SER A C 1
ATOM 634 O O . SER A 1 85 ? 0.750 6.743 -2.966 1.00 94.06 85 SER A O 1
ATOM 636 N N . LEU A 1 86 ? -1.271 5.964 -2.441 1.00 94.25 86 LEU A N 1
ATOM 637 C CA . LEU A 1 86 ? -1.350 4.998 -3.545 1.00 94.25 86 LEU A CA 1
ATOM 638 C C . LEU A 1 86 ? -1.919 5.578 -4.850 1.00 94.25 86 LEU A C 1
ATOM 640 O O . LEU A 1 86 ? -2.096 4.848 -5.827 1.00 94.25 86 LEU A O 1
ATOM 644 N N . LYS A 1 87 ? -2.271 6.869 -4.899 1.00 93.00 87 LYS A N 1
ATOM 645 C CA . LYS A 1 87 ? -2.961 7.440 -6.069 1.00 93.00 87 LYS A CA 1
ATOM 646 C C . LYS A 1 87 ? -2.125 7.362 -7.352 1.00 93.00 87 LYS A C 1
ATOM 648 O O . LYS A 1 87 ? -2.692 7.118 -8.415 1.00 93.00 87 LYS A O 1
ATOM 653 N N . ASP A 1 88 ? -0.805 7.486 -7.220 1.00 92.31 88 ASP A N 1
ATOM 654 C CA . ASP A 1 88 ? 0.142 7.523 -8.336 1.00 92.31 88 ASP A CA 1
ATOM 655 C C . ASP A 1 88 ? 0.707 6.125 -8.664 1.00 92.31 88 ASP A C 1
ATOM 657 O O . ASP A 1 88 ? 1.476 5.963 -9.608 1.00 92.31 88 ASP A O 1
ATOM 661 N N . THR A 1 89 ? 0.303 5.074 -7.930 1.00 92.56 89 THR A N 1
ATOM 662 C CA . THR A 1 89 ? 0.825 3.705 -8.110 1.00 92.56 89 THR A CA 1
ATOM 663 C C . THR A 1 89 ? 0.641 3.194 -9.539 1.00 92.56 89 THR A C 1
ATOM 665 O O . THR A 1 89 ? 1.496 2.475 -10.045 1.00 92.56 89 THR A O 1
ATOM 66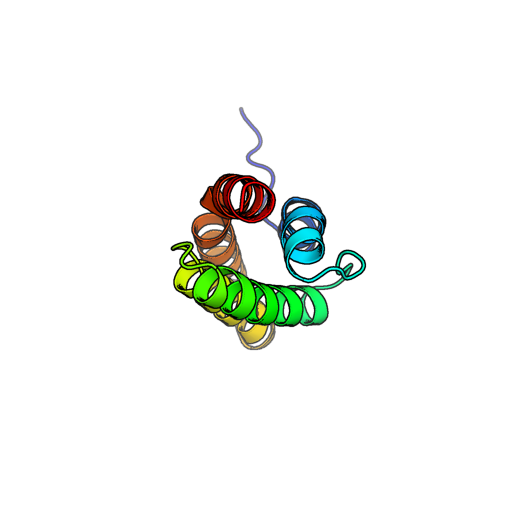8 N N . ALA A 1 90 ? -0.453 3.556 -10.214 1.00 90.88 90 ALA A N 1
ATOM 669 C CA . ALA A 1 90 ? -0.684 3.134 -11.596 1.00 90.88 90 ALA A CA 1
ATOM 670 C C . ALA A 1 90 ? 0.376 3.690 -12.561 1.00 90.88 90 ALA A C 1
ATOM 672 O O . ALA A 1 90 ? 0.840 2.956 -13.434 1.00 90.88 90 ALA A O 1
ATOM 673 N N . ASP A 1 91 ? 0.780 4.947 -12.372 1.00 92.75 91 ASP A N 1
ATOM 674 C CA . ASP A 1 91 ? 1.782 5.603 -13.211 1.00 92.75 91 ASP A CA 1
ATOM 675 C C . ASP A 1 91 ? 3.180 5.044 -12.917 1.00 92.75 91 ASP A C 1
ATOM 677 O O . ASP A 1 91 ? 3.889 4.674 -13.851 1.00 92.75 91 ASP A O 1
ATOM 681 N N . MET A 1 92 ? 3.530 4.848 -11.636 1.00 92.38 92 MET A N 1
ATOM 682 C CA . MET A 1 92 ? 4.797 4.207 -11.240 1.00 92.38 92 MET A CA 1
ATOM 683 C C . MET A 1 92 ? 4.946 2.803 -11.846 1.00 92.38 92 MET A C 1
ATOM 685 O O . MET A 1 92 ? 6.003 2.428 -12.346 1.00 92.38 92 MET A O 1
ATOM 689 N N . VAL A 1 93 ? 3.875 2.003 -11.798 1.00 92.31 93 VAL A N 1
ATOM 690 C CA . VAL A 1 93 ? 3.860 0.630 -12.324 1.00 92.31 93 VAL A CA 1
ATOM 691 C C . VAL A 1 93 ? 3.942 0.634 -13.849 1.00 92.31 93 VAL A C 1
ATOM 693 O O . VAL A 1 93 ? 4.582 -0.239 -14.435 1.00 92.31 93 VAL A O 1
ATOM 696 N N . ALA A 1 94 ? 3.296 1.594 -14.514 1.00 93.00 94 ALA A N 1
ATOM 697 C CA . ALA A 1 94 ? 3.419 1.752 -15.957 1.00 93.00 94 ALA A CA 1
ATOM 698 C C . ALA A 1 94 ? 4.862 2.097 -16.349 1.00 93.00 94 ALA A C 1
ATOM 700 O O . ALA A 1 94 ? 5.393 1.483 -17.269 1.00 93.00 94 ALA A O 1
ATOM 701 N N . GLU A 1 95 ? 5.504 3.016 -15.624 1.00 92.50 95 GLU A N 1
ATOM 702 C CA . GLU A 1 95 ? 6.911 3.370 -15.822 1.00 92.50 95 GLU A CA 1
ATOM 703 C C . GLU A 1 95 ? 7.837 2.167 -15.593 1.00 92.50 95 GLU A C 1
ATOM 705 O O . GLU A 1 95 ? 8.693 1.891 -16.429 1.00 92.50 95 GLU A O 1
ATOM 710 N N . TYR A 1 96 ? 7.596 1.377 -14.542 1.00 91.56 96 TYR A N 1
ATOM 711 C CA . TYR A 1 96 ? 8.386 0.183 -14.226 1.00 91.56 96 TYR A CA 1
ATOM 712 C C . TYR A 1 96 ? 8.422 -0.838 -15.364 1.00 91.56 96 TYR A C 1
ATOM 714 O O . TYR A 1 96 ? 9.470 -1.411 -15.645 1.00 91.56 96 TYR A O 1
ATOM 722 N N . HIS A 1 97 ? 7.303 -1.042 -16.057 1.00 90.38 97 HIS A N 1
ATOM 723 C CA . HIS A 1 97 ? 7.233 -1.980 -17.179 1.00 90.38 97 HIS A CA 1
ATOM 724 C C . HIS A 1 97 ? 7.826 -1.447 -18.491 1.00 90.38 97 HIS A C 1
ATOM 726 O O . HIS A 1 97 ? 7.871 -2.186 -19.477 1.00 90.38 97 HIS A O 1
ATOM 732 N N . LEU A 1 98 ? 8.231 -0.176 -18.538 1.00 91.31 98 LEU A N 1
ATOM 733 C CA . LEU A 1 98 ? 8.905 0.422 -19.693 1.00 91.31 98 LEU A CA 1
ATOM 734 C C . LEU A 1 98 ? 10.438 0.374 -19.577 1.00 91.31 98 LEU A C 1
ATOM 736 O O . LEU A 1 98 ? 11.111 0.646 -20.576 1.00 91.31 98 LEU A O 1
ATOM 740 N N . CYS A 1 99 ? 10.971 0.051 -18.395 1.00 79.81 99 CYS A N 1
ATOM 741 C CA . CYS A 1 99 ? 12.399 -0.131 -18.127 1.00 79.81 99 CYS A CA 1
ATOM 742 C C . CYS A 1 99 ? 12.899 -1.520 -18.550 1.00 79.81 99 CYS A C 1
ATOM 744 O O . CYS A 1 99 ? 14.039 -1.581 -19.068 1.00 79.81 99 CYS A O 1
#

pLDDT: mean 89.97, std 10.59, range [36.72, 97.06]

Mean predicted aligned error: 4.21 Å